Protein AF-S8CBX9-F1 (afdb_monomer)

InterPro domains:
  IPR001024 PLAT/LH2 domain [PF01477] (7-120)
  IPR001024 PLAT/LH2 domain [PS50095] (5-132)
  IPR036392 PLAT/LH2 domain superfamily [SSF49723] (6-121)

pLDDT: mean 95.05, std 6.55, range [55.09, 98.88]

Secondary structure (DSSP, 8-state):
----EEEEEEEEE--STT----SPEEEEEEETTS-EEEES-HHHHHBSS-TTS--S-TT-EEEEEEEEPPPSS-EEEEEEEE---SSS--EEEEEEEEEEEETTS--EEEEEEEEEEEBSSSTT-BSEEEEE--

Solvent-accessible surface area (backbone atoms only — not comparable to full-atom values): 7100 Å² total; per-residue (Å²): 131,77,59,57,17,44,37,40,37,39,40,29,21,22,75,52,89,76,11,22,30,64,32,56,43,24,41,34,44,18,25,79,88,70,54,66,52,78,39,82,34,46,60,86,60,18,44,75,77,55,91,86,51,84,60,55,34,56,54,39,73,44,58,27,48,38,71,37,70,66,72,92,57,60,65,30,31,38,42,40,33,43,70,60,37,67,67,61,27,41,25,25,38,33,32,41,33,40,35,40,38,36,84,100,47,79,74,37,74,42,76,44,84,56,73,39,38,26,11,81,90,41,75,80,51,28,38,56,50,78,48,79,72,104

Organism: NCBI:txid192259

Foldseek 3Di:
DWQQKKKKKKWFFEQDVLQFAPFFKKKWWDDPVRDTDTGRGQCVAFFPPDDPDRPRDRGDIGMGMHTHHDDPHAGFKMKMFTPQDDPSSKHATQKMKMWMDGDVDDIHIDIDGFRAILDCPDPVNHRITMGGRD

Radius of gyration: 14.38 Å; Cα contacts (8 Å, |Δi|>4): 363; chains: 1; bounding box: 36×21×40 Å

Structure (mmCIF, N/CA/C/O backbone):
data_AF-S8CBX9-F1
#
_entry.id   AF-S8CBX9-F1
#
loop_
_atom_site.group_PDB
_atom_site.id
_atom_site.type_symbol
_atom_site.label_atom_id
_atom_site.label_alt_id
_atom_site.label_comp_id
_atom_site.label_asym_id
_atom_site.label_entity_id
_atom_site.label_seq_id
_atom_site.pdbx_PDB_ins_code
_atom_site.Cartn_x
_atom_site.Cartn_y
_atom_site.Cartn_z
_atom_site.occupancy
_atom_site.B_iso_or_equiv
_atom_site.auth_seq_id
_atom_site.auth_comp_id
_atom_site.auth_asym_id
_atom_site.auth_atom_id
_atom_site.pdbx_PDB_model_num
ATOM 1 N N . SER A 1 1 ? 6.493 5.269 -22.468 1.00 55.09 1 SER A N 1
ATOM 2 C CA . SER A 1 1 ? 6.959 3.875 -22.386 1.00 55.09 1 SER A CA 1
ATOM 3 C C . SER A 1 1 ? 5.770 3.032 -21.996 1.00 55.09 1 SER A C 1
ATOM 5 O O . SER A 1 1 ? 5.008 3.461 -21.135 1.00 55.09 1 SER A O 1
ATOM 7 N N . GLU A 1 2 ? 5.559 1.909 -22.673 1.00 58.03 2 GLU A N 1
ATOM 8 C CA . GLU A 1 2 ? 4.560 0.933 -22.238 1.00 58.03 2 GLU A CA 1
ATOM 9 C C . GLU A 1 2 ? 4.953 0.370 -20.858 1.00 58.03 2 GLU A C 1
ATOM 11 O O . GLU A 1 2 ? 6.123 0.457 -20.464 1.00 58.03 2 GLU A O 1
ATOM 16 N N . PRO A 1 3 ? 3.988 -0.098 -20.053 1.00 65.56 3 PRO A N 1
ATOM 17 C CA . PRO A 1 3 ? 4.300 -0.718 -18.777 1.00 65.56 3 PRO A CA 1
ATOM 18 C C . PRO A 1 3 ? 4.996 -2.069 -19.011 1.00 65.56 3 PRO A C 1
ATOM 20 O O . PRO A 1 3 ? 4.370 -3.034 -19.432 1.00 65.56 3 PRO A O 1
ATOM 23 N N . ASP A 1 4 ? 6.294 -2.132 -18.712 1.00 86.50 4 ASP A N 1
ATOM 24 C CA . ASP A 1 4 ? 7.131 -3.316 -18.969 1.00 86.50 4 ASP A CA 1
ATOM 25 C C . ASP A 1 4 ? 7.177 -4.318 -17.794 1.00 86.50 4 ASP A C 1
ATOM 27 O O . ASP A 1 4 ? 7.802 -5.378 -17.902 1.00 86.50 4 ASP A O 1
ATOM 31 N N . CYS A 1 5 ? 6.546 -3.989 -16.659 1.00 94.50 5 CYS A N 1
ATOM 32 C CA . CYS A 1 5 ? 6.532 -4.825 -15.461 1.00 94.50 5 CYS A CA 1
ATOM 33 C C . CYS A 1 5 ? 5.120 -5.024 -14.902 1.00 94.50 5 CYS A C 1
ATOM 35 O O . CYS A 1 5 ? 4.295 -4.108 -14.882 1.00 94.50 5 CYS A O 1
ATOM 37 N N . VAL A 1 6 ? 4.880 -6.225 -14.380 1.00 96.31 6 VAL A N 1
ATOM 38 C CA . VAL A 1 6 ? 3.695 -6.583 -13.603 1.00 96.31 6 VAL A CA 1
ATOM 39 C C . VAL A 1 6 ? 4.065 -6.568 -12.130 1.00 96.31 6 VAL A C 1
ATOM 41 O O . VAL A 1 6 ? 5.005 -7.242 -11.700 1.00 96.31 6 VAL A O 1
ATOM 44 N N . TYR A 1 7 ? 3.292 -5.810 -11.366 1.00 97.69 7 TYR A N 1
ATOM 45 C CA . TYR A 1 7 ? 3.414 -5.701 -9.926 1.00 97.69 7 TYR A CA 1
ATOM 46 C C . TYR A 1 7 ? 2.237 -6.426 -9.282 1.00 97.69 7 TYR A C 1
ATOM 48 O O . TYR A 1 7 ? 1.092 -6.215 -9.674 1.00 97.69 7 TYR A O 1
ATOM 56 N N . THR A 1 8 ? 2.522 -7.278 -8.301 1.00 98.19 8 THR A N 1
ATOM 57 C CA . THR A 1 8 ? 1.513 -7.920 -7.453 1.00 98.19 8 THR A CA 1
ATOM 58 C C . THR A 1 8 ? 1.704 -7.447 -6.024 1.00 98.19 8 THR A C 1
ATOM 60 O O . THR A 1 8 ? 2.784 -7.610 -5.460 1.00 98.19 8 THR A O 1
ATOM 63 N N . VAL A 1 9 ? 0.666 -6.841 -5.462 1.00 98.62 9 VAL A N 1
ATOM 64 C CA . VAL A 1 9 ? 0.641 -6.262 -4.124 1.00 98.62 9 VAL A CA 1
ATOM 65 C C . VAL A 1 9 ? -0.297 -7.086 -3.256 1.00 98.62 9 VAL A C 1
ATOM 67 O O . VAL A 1 9 ? -1.474 -7.226 -3.576 1.00 98.62 9 VAL A O 1
ATOM 70 N N . TYR A 1 10 ? 0.222 -7.603 -2.150 1.00 98.69 10 TYR A N 1
ATOM 71 C CA . TYR A 1 10 ? -0.542 -8.270 -1.107 1.00 98.69 10 TYR A CA 1
ATOM 72 C C . TYR A 1 10 ? -0.680 -7.313 0.067 1.00 98.69 10 TYR A C 1
ATOM 74 O O . TYR A 1 10 ? 0.320 -6.877 0.638 1.00 98.69 10 TYR A O 1
ATOM 82 N N . VAL A 1 11 ? -1.909 -6.994 0.447 1.00 98.75 11 VAL A N 1
ATOM 83 C CA . VAL A 1 11 ? -2.199 -6.134 1.594 1.00 98.75 11 VAL A CA 1
ATOM 84 C C . VAL A 1 11 ? -2.871 -6.976 2.657 1.00 98.75 11 VAL A C 1
ATOM 86 O O . VAL A 1 11 ? -3.921 -7.562 2.420 1.00 98.75 11 VAL A O 1
ATOM 89 N N . LYS A 1 12 ? -2.258 -7.049 3.836 1.00 98.81 12 LYS A N 1
ATOM 90 C CA . LYS A 1 12 ? -2.842 -7.723 4.990 1.00 98.81 12 LYS A CA 1
ATOM 91 C C . LYS A 1 12 ? -3.446 -6.692 5.928 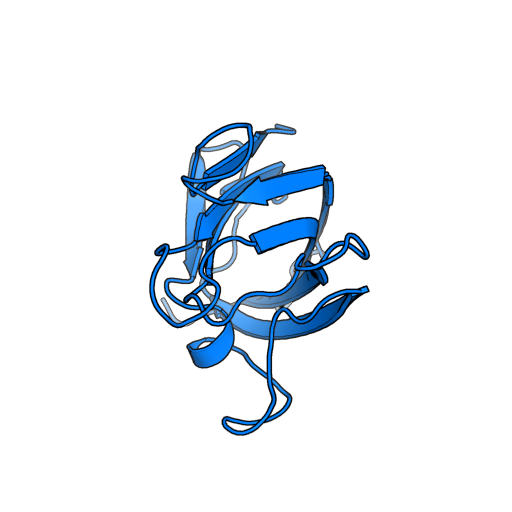1.00 98.81 12 LYS A C 1
ATOM 93 O O . LYS A 1 12 ? -2.711 -5.917 6.547 1.00 98.81 12 LYS A O 1
ATOM 98 N N . THR A 1 13 ? -4.758 -6.747 6.100 1.00 98.69 13 THR A N 1
ATOM 99 C CA . THR A 1 13 ? -5.449 -5.982 7.137 1.00 98.69 13 THR A CA 1
ATOM 100 C C . THR A 1 13 ? -5.250 -6.662 8.493 1.00 98.69 13 THR A C 1
ATOM 102 O O . THR A 1 13 ? -5.235 -7.890 8.622 1.00 98.69 13 THR A O 1
ATOM 105 N N . GLY A 1 14 ? -5.062 -5.862 9.538 1.00 97.81 14 GLY A N 1
ATOM 106 C CA . GLY A 1 14 ? -4.932 -6.331 10.908 1.00 97.81 14 GLY A CA 1
ATOM 107 C C . GLY A 1 14 ? -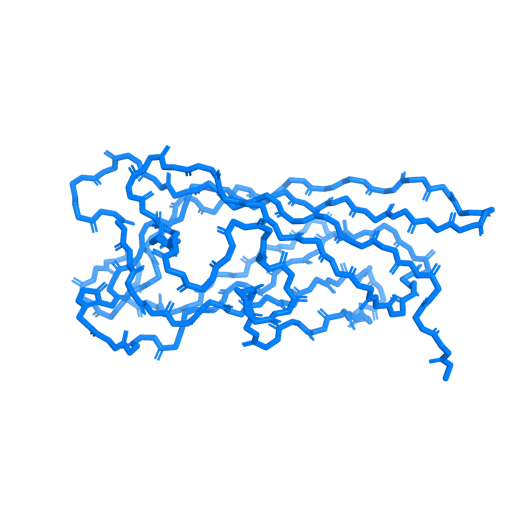6.192 -7.029 11.422 1.00 97.81 14 GLY A C 1
ATOM 108 O O . GLY A 1 14 ? -7.312 -6.785 10.982 1.00 97.81 14 GLY A O 1
ATOM 109 N N . SER A 1 15 ? -6.021 -7.912 12.404 1.00 97.12 15 SER A N 1
ATOM 110 C CA . SER A 1 15 ? -7.120 -8.680 13.006 1.00 97.12 15 SER A CA 1
ATOM 111 C C . SER A 1 15 ? -7.755 -7.995 14.224 1.00 97.12 15 SER A C 1
ATOM 113 O O . SER A 1 15 ? -8.560 -8.616 14.928 1.00 97.12 15 SER A O 1
ATOM 115 N N . ILE A 1 16 ? -7.396 -6.737 14.498 1.00 95.62 16 ILE A N 1
ATOM 116 C CA . ILE A 1 16 ? -7.940 -5.938 15.604 1.00 95.62 16 ILE A CA 1
ATOM 117 C C . ILE A 1 16 ? -9.408 -5.596 15.310 1.00 95.62 16 ILE A C 1
ATOM 119 O O . ILE A 1 16 ? -9.821 -5.489 14.156 1.00 95.62 16 ILE A O 1
ATOM 123 N N . ILE A 1 17 ? -10.228 -5.488 16.358 1.00 94.62 17 ILE A N 1
ATOM 124 C CA . ILE A 1 17 ? -11.638 -5.093 16.239 1.00 94.62 17 ILE A CA 1
ATOM 125 C C . ILE A 1 17 ? -11.725 -3.752 15.496 1.00 94.62 17 ILE A C 1
ATOM 127 O O . ILE A 1 17 ? -11.004 -2.822 15.845 1.00 94.62 17 ILE A O 1
ATOM 131 N N . LYS A 1 18 ? -12.615 -3.677 14.494 1.00 93.81 18 LYS A N 1
ATOM 132 C CA . LYS A 1 18 ? -12.775 -2.527 13.582 1.00 93.81 18 LYS A CA 1
ATOM 133 C C . LYS A 1 18 ? -11.520 -2.183 12.762 1.00 93.81 18 LYS A C 1
ATOM 135 O O . LYS A 1 18 ? -11.330 -1.035 12.405 1.00 93.81 18 LYS A O 1
ATOM 140 N N . GLY A 1 19 ? -10.656 -3.162 12.491 1.00 95.50 19 GLY A N 1
ATOM 141 C CA . GLY A 1 19 ? -9.444 -2.945 11.696 1.00 95.50 19 GLY A CA 1
ATOM 142 C C . GLY A 1 19 ? -9.654 -2.835 10.180 1.00 95.50 19 GLY A C 1
ATOM 143 O O . GLY A 1 19 ? -8.682 -2.524 9.501 1.00 95.50 19 GLY A O 1
ATOM 144 N N . GLY A 1 20 ? -10.858 -3.123 9.666 1.00 97.56 20 GLY A N 1
ATOM 145 C CA . GLY A 1 20 ? -11.212 -2.996 8.242 1.00 97.56 20 GLY A CA 1
ATOM 146 C C . GLY A 1 20 ? -11.566 -1.564 7.839 1.00 97.56 20 GLY A C 1
ATOM 147 O O . GLY A 1 20 ? -11.657 -0.705 8.715 1.00 97.56 20 GLY A O 1
ATOM 148 N N . THR A 1 21 ? -11.728 -1.301 6.540 1.00 97.88 21 THR A N 1
ATOM 149 C CA . THR A 1 21 ? -12.073 0.037 6.037 1.00 97.88 21 THR A CA 1
ATOM 150 C C . THR A 1 21 ? -12.740 0.006 4.667 1.00 97.88 21 THR A C 1
ATOM 152 O O . THR A 1 21 ? -12.341 -0.776 3.812 1.00 97.88 21 THR A O 1
ATOM 155 N N . ASP A 1 22 ? -13.644 0.960 4.433 1.00 96.12 22 ASP A N 1
ATOM 156 C CA . ASP A 1 22 ? -14.229 1.242 3.115 1.00 96.12 22 ASP A CA 1
ATOM 157 C C . ASP A 1 22 ? -13.524 2.408 2.380 1.00 96.12 22 ASP A C 1
ATOM 159 O O . ASP A 1 22 ? -13.982 2.873 1.332 1.00 96.12 22 ASP A O 1
ATOM 163 N N . ALA A 1 23 ? -12.430 2.935 2.941 1.00 97.38 23 ALA A N 1
ATOM 164 C CA . ALA A 1 23 ? -11.679 4.047 2.365 1.00 97.38 23 ALA A CA 1
ATOM 165 C C . ALA A 1 23 ? -10.890 3.635 1.111 1.00 97.38 23 ALA A C 1
ATOM 167 O O . ALA A 1 23 ? -10.500 2.476 0.935 1.00 97.38 23 ALA A O 1
ATOM 168 N N . ASN A 1 24 ? -10.551 4.604 0.251 1.00 97.31 24 ASN A N 1
ATOM 169 C CA . ASN A 1 24 ? -9.657 4.311 -0.866 1.00 97.31 24 ASN A CA 1
ATOM 170 C C . ASN A 1 24 ? -8.206 4.286 -0.395 1.00 97.31 24 ASN A C 1
ATOM 172 O O . ASN A 1 24 ? -7.697 5.254 0.175 1.00 97.31 24 ASN A O 1
ATOM 176 N N . ILE A 1 25 ? -7.511 3.199 -0.725 1.00 98.44 25 ILE A N 1
ATOM 177 C CA . ILE A 1 25 ? -6.103 3.019 -0.382 1.00 98.44 25 ILE A CA 1
ATOM 178 C C . ILE A 1 25 ? -5.222 3.253 -1.609 1.00 98.44 25 ILE A C 1
ATOM 180 O O . ILE A 1 25 ? -5.417 2.662 -2.677 1.00 98.44 25 ILE A O 1
ATOM 184 N N . SER A 1 26 ? -4.215 4.102 -1.432 1.00 98.62 26 SER A N 1
ATOM 185 C CA . SER A 1 26 ? -3.175 4.40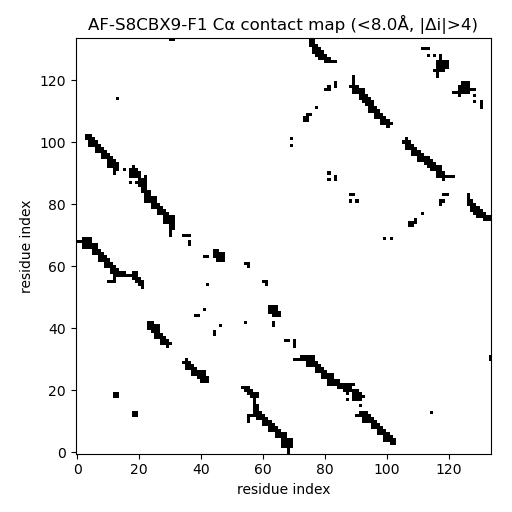4 -2.410 1.00 98.62 26 SER A CA 1
ATOM 186 C C . SER A 1 26 ? -1.802 3.977 -1.894 1.00 98.62 26 SER A C 1
ATOM 188 O O . SER A 1 26 ? -1.563 3.908 -0.686 1.00 98.62 26 SER A O 1
ATOM 190 N N . ALA A 1 27 ? -0.892 3.677 -2.816 1.00 98.75 27 ALA A N 1
ATOM 191 C CA . ALA A 1 27 ? 0.464 3.261 -2.493 1.00 98.75 27 ALA A CA 1
ATOM 192 C C . ALA A 1 27 ? 1.473 3.880 -3.461 1.00 98.75 27 ALA A C 1
ATOM 194 O O . ALA A 1 27 ? 1.234 3.952 -4.670 1.00 98.75 27 ALA A O 1
ATOM 195 N N . ILE A 1 28 ? 2.624 4.290 -2.935 1.00 98.62 28 ILE A N 1
ATOM 196 C CA . ILE A 1 28 ? 3.802 4.629 -3.730 1.00 98.62 28 ILE A CA 1
ATOM 197 C C . ILE A 1 28 ?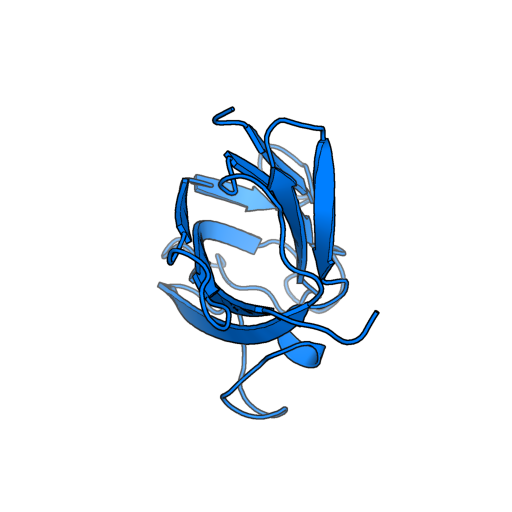 4.944 3.719 -3.303 1.00 98.62 28 ILE A C 1
ATOM 199 O O . ILE A 1 28 ? 5.332 3.725 -2.136 1.00 98.62 28 ILE A O 1
ATOM 203 N N . PHE A 1 29 ? 5.488 2.957 -4.246 1.00 98.44 29 PHE A N 1
ATOM 204 C CA . PHE A 1 29 ? 6.671 2.126 -4.029 1.00 98.44 29 PHE A CA 1
ATOM 205 C C . PHE A 1 29 ? 7.884 2.795 -4.654 1.00 98.44 29 PHE A C 1
ATOM 207 O O . PHE A 1 29 ? 7.803 3.219 -5.806 1.00 98.44 29 PHE A O 1
ATOM 214 N N . TYR A 1 30 ? 8.996 2.851 -3.927 1.00 98.06 30 TYR A N 1
ATOM 215 C CA . TYR A 1 30 ? 10.218 3.518 -4.367 1.00 98.06 30 TYR A CA 1
ATOM 216 C C . TYR A 1 30 ? 11.412 2.565 -4.410 1.00 98.06 30 TYR A C 1
ATOM 218 O O . TYR A 1 30 ? 11.545 1.671 -3.569 1.00 98.06 30 TYR A O 1
ATOM 226 N N . GLU A 1 31 ? 12.310 2.815 -5.357 1.00 96.12 31 GLU A N 1
ATOM 227 C CA . GLU A 1 31 ? 13.689 2.325 -5.324 1.00 96.12 31 GLU A CA 1
ATOM 228 C C . GLU A 1 31 ? 14.606 3.324 -4.593 1.00 96.12 31 GLU A C 1
ATOM 230 O O . GLU A 1 31 ? 14.226 4.466 -4.323 1.00 96.12 31 GLU A O 1
ATOM 235 N N . SER A 1 32 ? 15.852 2.926 -4.329 1.00 96.31 32 SER A N 1
ATOM 236 C CA . SER A 1 32 ? 16.830 3.733 -3.578 1.00 96.31 32 SER A CA 1
ATOM 237 C C . SER A 1 32 ? 17.174 5.083 -4.219 1.00 96.31 32 SER A C 1
ATOM 239 O O . SER A 1 32 ? 17.630 5.991 -3.529 1.00 96.31 32 SER A O 1
ATOM 241 N N . SER A 1 33 ? 16.931 5.248 -5.524 1.00 95.88 33 SER A N 1
ATOM 242 C CA . SER A 1 33 ? 17.105 6.524 -6.229 1.00 95.88 33 SER A CA 1
ATOM 243 C C . SER A 1 33 ? 16.020 7.562 -5.902 1.00 95.88 33 SER A C 1
ATOM 245 O O . SER A 1 33 ? 16.135 8.713 -6.318 1.00 95.88 33 SER A O 1
ATOM 247 N N . GLY A 1 34 ? 14.949 7.163 -5.203 1.00 94.81 34 GLY A N 1
ATOM 248 C CA . GLY A 1 34 ? 13.748 7.974 -4.979 1.00 94.81 34 GLY A CA 1
ATOM 249 C C . GLY A 1 34 ? 12.741 7.927 -6.134 1.00 94.81 34 GLY A C 1
ATOM 250 O O . GLY A 1 34 ? 11.651 8.487 -6.019 1.00 94.81 34 GLY A O 1
ATOM 251 N N . THR A 1 35 ? 13.061 7.240 -7.236 1.00 95.56 35 THR A N 1
ATOM 252 C CA . THR A 1 35 ? 12.088 6.941 -8.298 1.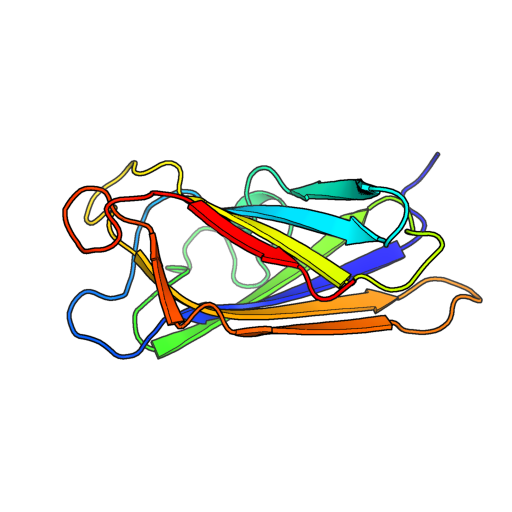00 95.56 35 THR A CA 1
ATOM 253 C C . THR A 1 35 ? 11.052 5.949 -7.777 1.00 95.56 35 THR A C 1
ATOM 255 O O . THR A 1 35 ? 11.398 5.010 -7.063 1.00 95.56 35 THR A O 1
ATOM 258 N N . GLY A 1 36 ? 9.781 6.125 -8.138 1.00 95.50 36 GLY A N 1
ATOM 259 C CA . GLY A 1 36 ? 8.725 5.238 -7.669 1.00 95.50 36 GLY A CA 1
ATOM 260 C C . GLY A 1 36 ? 7.555 5.080 -8.627 1.00 95.50 36 GLY A C 1
ATOM 261 O O . GLY A 1 36 ? 7.401 5.841 -9.584 1.00 95.50 36 GLY A O 1
ATOM 262 N N . ILE A 1 37 ? 6.724 4.080 -8.346 1.00 97.00 37 ILE A N 1
ATOM 263 C CA . ILE A 1 37 ? 5.436 3.862 -9.004 1.00 97.00 37 ILE A CA 1
ATOM 264 C C . ILE A 1 37 ? 4.312 4.322 -8.080 1.00 97.00 37 ILE A C 1
ATOM 266 O O . ILE A 1 37 ? 4.277 3.941 -6.913 1.00 97.00 37 ILE A O 1
ATOM 270 N N . TRP A 1 38 ? 3.392 5.140 -8.594 1.00 97.50 38 TRP A N 1
ATOM 271 C CA . TRP A 1 38 ? 2.243 5.623 -7.829 1.00 97.50 38 TRP A CA 1
ATOM 272 C C . TRP A 1 38 ? 0.963 4.922 -8.269 1.00 97.50 38 TRP A C 1
ATOM 274 O O . TRP A 1 38 ? 0.490 5.101 -9.392 1.00 97.50 38 TRP A O 1
ATOM 284 N N . ILE A 1 39 ? 0.381 4.164 -7.347 1.00 98.00 39 ILE A N 1
ATOM 285 C CA . ILE A 1 39 ? -0.923 3.531 -7.482 1.00 98.00 39 ILE A CA 1
ATOM 286 C C . ILE A 1 39 ? -1.925 4.373 -6.693 1.00 98.00 39 ILE A C 1
ATOM 288 O O . ILE A 1 39 ? -1.937 4.361 -5.464 1.00 98.00 39 ILE A O 1
ATOM 292 N N . LYS A 1 40 ? -2.756 5.139 -7.407 1.00 97.75 40 LYS A N 1
ATOM 293 C CA . LYS A 1 40 ? -3.702 6.092 -6.799 1.00 97.75 40 LYS A CA 1
ATOM 294 C C . LYS A 1 40 ? -4.874 5.428 -6.080 1.00 97.75 40 LYS A C 1
ATOM 296 O O . LYS A 1 40 ? -5.432 6.024 -5.172 1.00 97.75 40 LYS A O 1
ATOM 301 N N . ASN A 1 41 ? -5.260 4.234 -6.517 1.00 97.69 41 ASN A N 1
ATOM 302 C CA . ASN A 1 41 ? -6.319 3.437 -5.915 1.00 97.69 41 ASN A CA 1
ATOM 303 C C . ASN A 1 41 ? -6.013 1.964 -6.208 1.00 97.69 41 ASN A C 1
ATOM 305 O O . ASN A 1 41 ? -6.010 1.568 -7.373 1.00 97.69 41 ASN A O 1
ATOM 309 N N . LEU A 1 42 ? -5.704 1.180 -5.174 1.00 97.75 42 LEU A N 1
ATOM 310 C CA . LEU A 1 42 ? -5.310 -0.227 -5.317 1.00 97.75 42 LEU A CA 1
ATOM 311 C C . LEU A 1 42 ? -6.414 -1.082 -5.955 1.00 97.75 42 LEU A C 1
ATOM 313 O O . LEU A 1 42 ? -6.126 -1.870 -6.857 1.00 97.75 42 LEU A O 1
ATOM 317 N N . VAL A 1 43 ? -7.668 -0.883 -5.538 1.00 96.94 43 VAL A N 1
ATOM 318 C CA . VAL A 1 43 ? -8.828 -1.649 -6.021 1.00 9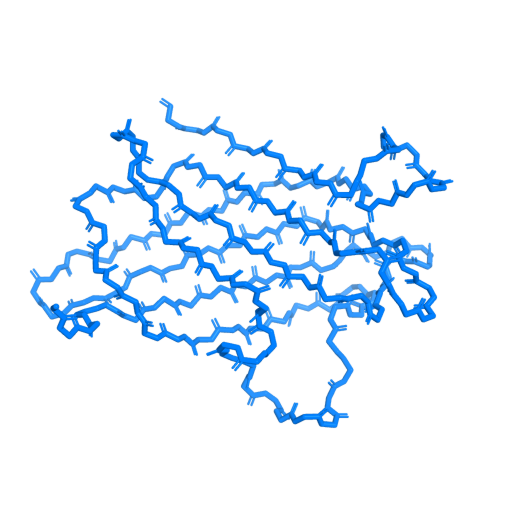6.94 43 VAL A CA 1
ATOM 319 C C . VAL A 1 43 ? -9.045 -1.407 -7.512 1.00 96.94 43 VAL A C 1
ATOM 321 O O . VAL A 1 43 ? -9.062 -2.359 -8.288 1.00 96.94 43 VAL A O 1
ATOM 324 N N . LEU A 1 44 ? -9.129 -0.142 -7.934 1.00 96.31 44 LEU A N 1
ATOM 325 C CA . LEU A 1 44 ? -9.335 0.212 -9.343 1.00 96.31 44 LEU A CA 1
ATOM 326 C C . LEU A 1 44 ? -8.140 -0.149 -10.230 1.00 96.31 44 LEU A C 1
ATOM 328 O O . LEU A 1 44 ? -8.314 -0.405 -11.419 1.00 96.31 44 LEU A O 1
ATOM 332 N N . TRP A 1 45 ? -6.925 -0.130 -9.678 1.00 96.62 45 TRP A N 1
ATOM 333 C CA . TRP A 1 45 ? -5.715 -0.418 -10.442 1.00 96.62 45 TRP A CA 1
ATOM 334 C C . TRP A 1 45 ? -5.517 -1.911 -10.713 1.00 96.62 45 TRP A C 1
ATOM 336 O O . TRP A 1 45 ? -5.035 -2.260 -11.790 1.00 96.62 45 TRP A O 1
ATOM 346 N N . GLY A 1 46 ? -5.867 -2.788 -9.767 1.00 95.81 46 GLY A N 1
ATOM 347 C CA . GLY A 1 46 ? -5.536 -4.207 -9.897 1.00 95.81 46 GLY A CA 1
ATOM 348 C C . GLY A 1 46 ? -6.361 -5.181 -9.065 1.00 95.81 46 GLY A C 1
ATOM 349 O O . GLY A 1 46 ? -5.924 -6.316 -8.894 1.00 95.81 46 GLY A O 1
ATOM 350 N N . GLY A 1 47 ? -7.509 -4.779 -8.515 1.00 95.81 47 GLY A N 1
ATOM 351 C CA . GLY A 1 47 ? -8.361 -5.661 -7.715 1.00 95.81 47 GLY A CA 1
ATOM 352 C C . GLY A 1 47 ? -8.837 -6.886 -8.504 1.00 95.81 47 GLY A C 1
ATOM 353 O O . GLY A 1 47 ? -9.526 -6.760 -9.512 1.00 95.81 47 GLY A O 1
ATOM 354 N N . ILE A 1 48 ? -8.490 -8.091 -8.034 1.00 92.81 48 ILE A N 1
ATOM 355 C CA . ILE A 1 48 ? -8.738 -9.340 -8.785 1.00 92.81 48 ILE A CA 1
ATOM 356 C C . ILE A 1 48 ? -10.060 -10.057 -8.450 1.00 92.81 48 ILE A C 1
ATOM 358 O O . ILE A 1 48 ? -10.394 -11.055 -9.083 1.00 92.81 48 ILE A O 1
ATOM 362 N N . ARG A 1 49 ? -10.795 -9.605 -7.427 1.00 88.38 49 ARG A N 1
ATOM 363 C CA . ARG A 1 49 ? -12.021 -10.249 -6.913 1.00 88.38 49 ARG A CA 1
ATOM 364 C C . ARG A 1 49 ? -13.310 -9.617 -7.458 1.00 88.38 49 ARG A C 1
ATOM 366 O O . ARG A 1 49 ? -14.382 -10.151 -7.194 1.00 88.38 49 ARG A O 1
ATOM 373 N N . GLY A 1 50 ? -13.201 -8.557 -8.261 1.00 80.62 50 GLY A N 1
ATOM 374 C CA . GLY A 1 50 ? -14.337 -7.824 -8.827 1.00 80.62 50 GLY A CA 1
ATOM 375 C C . GLY A 1 50 ? -14.760 -6.627 -7.972 1.00 80.62 50 GLY A C 1
ATOM 376 O O . GLY A 1 50 ? -14.246 -6.423 -6.879 1.00 80.62 50 GLY A O 1
ATOM 377 N N . THR A 1 51 ? -15.686 -5.821 -8.492 1.00 79.81 51 THR A N 1
ATOM 378 C CA . THR A 1 51 ? -16.124 -4.556 -7.870 1.00 79.81 51 THR A CA 1
ATOM 379 C C . THR A 1 51 ? -17.021 -4.734 -6.651 1.00 79.81 51 THR A C 1
ATOM 381 O O . THR A 1 51 ? -17.117 -3.817 -5.847 1.00 79.81 51 THR A O 1
ATOM 384 N N . ASP A 1 52 ? -17.667 -5.894 -6.521 1.00 87.38 52 ASP A N 1
ATOM 385 C CA . ASP A 1 52 ? -18.623 -6.179 -5.441 1.00 87.38 52 ASP A CA 1
ATOM 386 C C . ASP A 1 52 ? -17.958 -6.878 -4.244 1.00 87.38 52 ASP A C 1
ATOM 388 O O . ASP A 1 52 ? -18.624 -7.229 -3.271 1.00 87.38 52 ASP A O 1
ATOM 392 N N . TYR A 1 53 ? -16.652 -7.143 -4.334 1.00 95.25 53 TYR A N 1
ATOM 393 C CA . TYR A 1 53 ? -15.888 -7.709 -3.235 1.00 95.25 53 TYR A CA 1
ATOM 394 C C . TYR A 1 53 ? -15.473 -6.602 -2.269 1.00 95.25 53 TYR A C 1
ATOM 396 O O . TYR A 1 53 ? -14.932 -5.577 -2.680 1.00 95.25 53 TYR A O 1
ATOM 404 N N . ASP A 1 54 ? -15.708 -6.855 -0.988 1.00 95.44 54 ASP A N 1
ATOM 405 C CA . ASP A 1 54 ? -15.374 -5.944 0.095 1.00 95.44 54 ASP A CA 1
ATOM 406 C C . ASP A 1 54 ? -13.893 -6.097 0.480 1.00 95.44 54 ASP A C 1
ATOM 408 O O . ASP A 1 54 ? -13.465 -7.121 1.027 1.00 95.44 54 ASP A O 1
ATOM 412 N N . TYR A 1 55 ? -13.090 -5.117 0.069 1.00 97.44 55 TYR A N 1
ATOM 413 C CA . TYR A 1 55 ? -11.638 -5.118 0.214 1.00 97.44 55 TYR A CA 1
ATOM 414 C C . TYR A 1 55 ? -11.211 -4.506 1.544 1.00 97.44 55 TYR A C 1
ATOM 416 O O . TYR A 1 55 ? -11.911 -3.705 2.135 1.00 97.44 55 TYR A O 1
ATOM 424 N N . PHE A 1 56 ? -9.990 -4.825 1.968 1.00 97.56 56 PHE A N 1
ATOM 425 C CA . PHE A 1 56 ? -9.349 -4.288 3.166 1.00 97.56 56 PHE A CA 1
ATOM 426 C C . PHE A 1 56 ? -10.034 -4.675 4.471 1.00 97.56 56 PHE A C 1
ATOM 428 O O . PHE A 1 56 ? -9.747 -4.085 5.511 1.00 97.56 56 PHE A O 1
ATOM 435 N N . GLU A 1 57 ? -10.812 -5.750 4.456 1.00 97.69 57 GLU A N 1
ATOM 436 C CA . GLU A 1 57 ? -11.562 -6.201 5.615 1.00 97.69 57 GLU A CA 1
ATOM 437 C C . GLU A 1 57 ? -10.715 -6.881 6.691 1.00 97.69 57 GLU A C 1
ATOM 439 O O . GLU A 1 57 ? -9.657 -7.466 6.446 1.00 97.69 57 GLU A O 1
ATOM 444 N N . ARG A 1 58 ? -11.179 -6.780 7.940 1.00 97.69 58 ARG A N 1
ATOM 445 C CA . ARG A 1 58 ? -10.436 -7.210 9.134 1.00 97.69 58 ARG A CA 1
ATOM 446 C C . ARG A 1 58 ? -9.890 -8.636 8.986 1.00 97.69 58 ARG A C 1
ATOM 448 O O . ARG A 1 58 ? -10.641 -9.605 8.939 1.00 97.69 58 ARG A O 1
ATOM 455 N N . GLY A 1 59 ? -8.567 -8.770 9.075 1.00 97.25 59 GLY A N 1
ATOM 456 C CA . GLY A 1 59 ? -7.869 -10.057 9.023 1.00 97.25 59 GLY A CA 1
ATOM 457 C C . GLY A 1 59 ? -7.709 -10.655 7.623 1.00 97.25 59 GLY A C 1
ATOM 458 O O . GLY A 1 59 ? -7.044 -11.688 7.505 1.00 97.25 59 GLY A O 1
ATOM 459 N N . ASN A 1 60 ? -8.257 -10.019 6.584 1.00 97.75 60 ASN A N 1
ATOM 460 C CA . ASN A 1 60 ? -8.118 -10.477 5.210 1.00 97.75 60 ASN A CA 1
ATOM 461 C C . ASN A 1 60 ? -6.740 -10.139 4.633 1.00 97.75 60 ASN A C 1
ATOM 463 O O . ASN A 1 60 ? -6.012 -9.259 5.106 1.00 97.75 60 ASN A O 1
ATOM 467 N N . VAL A 1 61 ? -6.385 -10.899 3.597 1.00 98.38 61 VAL A N 1
ATOM 468 C CA . VAL A 1 61 ? -5.268 -10.598 2.707 1.00 98.38 61 VAL A CA 1
ATOM 469 C C . VAL A 1 61 ? -5.847 -10.379 1.323 1.00 98.38 61 VAL A C 1
ATOM 471 O O . VAL A 1 61 ? -6.372 -11.314 0.716 1.00 98.38 61 VAL A O 1
ATOM 474 N N . ASP A 1 62 ? -5.712 -9.158 0.830 1.00 98.38 62 ASP A N 1
ATOM 475 C CA . ASP A 1 62 ? -6.191 -8.759 -0.482 1.00 98.38 62 ASP A CA 1
ATOM 476 C C . ASP A 1 62 ? -5.037 -8.637 -1.466 1.00 98.38 62 ASP A C 1
ATOM 478 O O . ASP A 1 62 ? -3.908 -8.305 -1.097 1.00 98.38 62 ASP A O 1
ATOM 482 N N . ILE A 1 63 ? -5.321 -8.952 -2.728 1.00 98.12 63 ILE A N 1
ATOM 483 C CA . ILE A 1 63 ? -4.319 -9.070 -3.784 1.00 98.12 63 ILE A CA 1
ATOM 484 C C . ILE A 1 63 ? -4.690 -8.120 -4.914 1.00 98.12 63 ILE A C 1
ATOM 486 O O . ILE A 1 63 ? -5.818 -8.150 -5.417 1.00 98.12 63 ILE A O 1
ATOM 490 N N . PHE A 1 64 ? -3.714 -7.322 -5.330 1.00 98.25 64 PHE A N 1
ATOM 491 C CA . PHE A 1 64 ? -3.835 -6.384 -6.433 1.00 98.25 64 PHE A CA 1
ATOM 492 C C . PHE A 1 64 ? -2.733 -6.649 -7.449 1.00 98.25 64 PHE A C 1
ATOM 494 O O . PHE A 1 64 ? -1.557 -6.639 -7.091 1.00 98.25 64 PHE A O 1
ATOM 501 N N . THR A 1 65 ? -3.088 -6.856 -8.712 1.00 97.38 65 THR A N 1
ATOM 502 C CA . THR A 1 65 ? -2.114 -7.076 -9.785 1.00 97.38 65 THR A CA 1
ATOM 503 C C . THR A 1 65 ? -2.343 -6.081 -10.907 1.00 97.38 65 THR A C 1
ATOM 505 O O . THR A 1 65 ? -3.438 -5.999 -11.455 1.00 97.38 65 THR A O 1
ATOM 508 N N . GLY A 1 66 ? -1.297 -5.349 -11.282 1.00 96.19 66 GLY A N 1
ATOM 509 C CA . GLY A 1 66 ? -1.381 -4.352 -12.341 1.00 96.19 66 GLY A CA 1
ATOM 510 C C . GLY A 1 66 ? -0.036 -4.080 -13.002 1.00 96.19 66 GLY A C 1
ATOM 511 O O . GLY A 1 66 ? 1.031 -4.401 -12.472 1.00 96.19 66 GLY A O 1
ATOM 512 N N . ALA A 1 67 ? -0.094 -3.497 -14.196 1.00 95.62 67 ALA A N 1
ATOM 513 C CA . ALA A 1 67 ? 1.088 -3.148 -14.970 1.00 95.62 67 ALA A CA 1
ATOM 514 C C . ALA A 1 67 ? 1.554 -1.720 -14.634 1.00 95.62 67 ALA A C 1
ATOM 516 O O . ALA A 1 67 ? 0.738 -0.808 -14.475 1.00 95.62 67 ALA A O 1
ATOM 517 N N . ALA A 1 68 ? 2.867 -1.518 -14.534 1.00 94.94 68 ALA A N 1
ATOM 518 C CA . ALA A 1 68 ? 3.488 -0.206 -14.350 1.00 94.94 68 ALA A CA 1
ATOM 519 C C . ALA A 1 68 ? 4.914 -0.198 -14.942 1.00 94.94 68 ALA A C 1
ATOM 521 O O . ALA A 1 68 ? 5.461 -1.263 -15.245 1.00 94.94 68 ALA A O 1
ATOM 522 N N . PRO A 1 69 ? 5.548 0.977 -15.130 1.00 93.75 69 PRO A N 1
ATOM 523 C CA . PRO A 1 69 ? 6.947 1.036 -15.541 1.00 93.75 69 PRO A CA 1
ATOM 524 C C . PRO A 1 69 ? 7.844 0.238 -14.587 1.00 93.75 69 PRO A C 1
ATOM 526 O O . PRO A 1 69 ? 7.659 0.280 -13.370 1.00 93.75 69 PRO A O 1
ATOM 529 N N . CYS A 1 70 ? 8.825 -0.482 -15.126 1.00 92.19 70 CYS A N 1
ATOM 530 C CA . CYS A 1 70 ? 9.806 -1.175 -14.298 1.00 92.19 70 CYS A CA 1
ATOM 531 C C . CYS A 1 70 ? 10.669 -0.174 -13.526 1.00 92.19 70 CYS A C 1
ATOM 533 O O . CYS A 1 70 ? 11.258 0.733 -14.122 1.00 92.19 70 C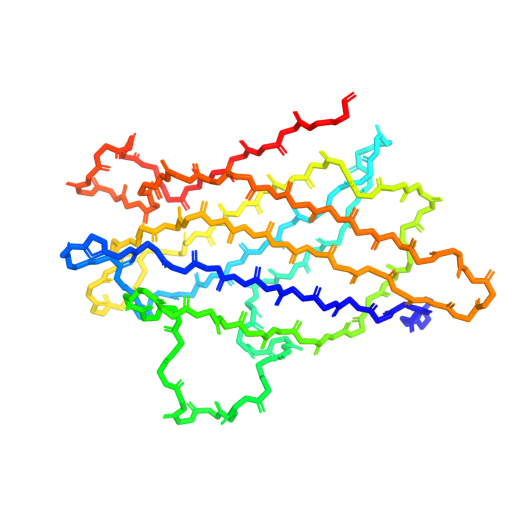YS A O 1
ATOM 535 N N . LEU A 1 71 ? 10.814 -0.396 -12.223 1.00 92.38 71 LEU A N 1
ATOM 536 C CA . LEU A 1 71 ? 11.908 0.190 -11.458 1.00 92.38 71 LEU A CA 1
ATOM 537 C C . LEU A 1 71 ? 13.236 -0.457 -11.881 1.00 92.38 71 LEU A C 1
ATOM 539 O O . LEU A 1 71 ? 13.277 -1.571 -12.414 1.00 92.38 71 LEU A O 1
ATOM 543 N N . ARG A 1 72 ? 14.330 0.290 -11.739 1.00 90.06 72 ARG A N 1
ATOM 544 C CA . ARG A 1 72 ? 15.678 -0.149 -12.119 1.00 90.06 72 ARG A CA 1
ATOM 545 C C . ARG A 1 72 ? 16.351 -0.920 -10.992 1.00 90.06 72 ARG A C 1
ATOM 547 O O . ARG A 1 72 ? 17.135 -1.819 -11.281 1.00 90.06 72 ARG A O 1
ATOM 554 N N . GLY A 1 73 ? 16.070 -0.538 -9.750 1.00 90.69 73 GLY A N 1
ATOM 555 C CA . GLY A 1 73 ? 16.558 -1.177 -8.537 1.00 90.69 73 GLY A CA 1
ATOM 556 C C . GLY A 1 73 ? 15.461 -1.914 -7.763 1.00 90.69 73 GLY A C 1
ATOM 557 O O . GLY A 1 73 ? 14.287 -1.874 -8.145 1.00 90.69 73 GLY A O 1
ATOM 558 N N . PRO A 1 74 ? 15.838 -2.587 -6.661 1.00 93.81 74 PRO A N 1
ATOM 559 C CA . PRO A 1 74 ? 14.877 -3.216 -5.768 1.00 93.81 74 PRO A CA 1
ATOM 560 C C . PRO A 1 74 ? 13.974 -2.160 -5.126 1.00 93.81 74 PRO A C 1
ATOM 562 O O . PRO A 1 74 ? 14.414 -1.055 -4.794 1.00 93.81 74 PRO A O 1
ATOM 565 N N . ILE A 1 75 ? 12.708 -2.521 -4.925 1.00 97.62 75 ILE A N 1
ATOM 566 C CA . ILE A 1 75 ? 11.783 -1.719 -4.128 1.00 97.62 75 ILE A CA 1
ATOM 567 C C . ILE A 1 75 ? 12.258 -1.774 -2.680 1.00 97.62 75 ILE A C 1
ATOM 569 O O . ILE A 1 75 ? 12.388 -2.859 -2.123 1.00 97.62 75 ILE A O 1
ATOM 573 N N . CYS A 1 76 ? 12.487 -0.619 -2.071 1.00 98.00 76 CYS A N 1
ATOM 574 C CA . CYS A 1 76 ? 12.985 -0.538 -0.701 1.00 98.00 76 CYS A CA 1
ATOM 575 C C . CYS A 1 76 ? 12.238 0.481 0.161 1.00 98.00 76 CYS A C 1
ATOM 577 O O . CYS A 1 76 ? 12.415 0.476 1.373 1.00 98.00 76 CYS A O 1
ATOM 579 N N . ALA A 1 77 ? 11.336 1.292 -0.401 1.00 98.62 77 ALA A N 1
ATOM 580 C CA . ALA A 1 77 ? 10.447 2.128 0.402 1.00 98.62 77 ALA A CA 1
ATOM 581 C C . ALA A 1 77 ? 8.994 2.098 -0.083 1.00 98.62 77 ALA A C 1
ATOM 583 O O . ALA A 1 77 ? 8.711 1.854 -1.257 1.00 98.62 77 ALA A O 1
ATOM 584 N N . LEU A 1 78 ? 8.078 2.367 0.843 1.00 98.81 78 LEU A N 1
ATOM 585 C CA . LEU A 1 78 ? 6.634 2.412 0.642 1.00 98.81 78 LEU A CA 1
ATOM 586 C C . LEU A 1 78 ? 6.056 3.639 1.348 1.00 98.81 78 LEU A C 1
ATOM 588 O O . LEU A 1 78 ? 6.307 3.838 2.535 1.00 98.81 78 LEU A O 1
ATOM 592 N N . ASN A 1 79 ? 5.229 4.407 0.642 1.00 98.81 79 ASN A N 1
ATOM 593 C CA . ASN A 1 79 ? 4.243 5.307 1.232 1.00 98.81 79 ASN A CA 1
ATOM 594 C C . ASN A 1 79 ? 2.840 4.728 1.007 1.00 98.81 79 ASN A C 1
ATOM 596 O O . ASN A 1 79 ? 2.404 4.621 -0.137 1.00 98.81 79 ASN A O 1
ATOM 600 N N . LEU A 1 80 ? 2.168 4.328 2.083 1.00 98.81 80 LEU A N 1
ATOM 601 C CA . LEU A 1 80 ? 0.809 3.796 2.071 1.00 98.81 80 LEU A CA 1
ATOM 602 C C . LEU A 1 80 ? -0.137 4.850 2.645 1.00 98.81 80 LEU A C 1
ATOM 604 O O . LEU A 1 80 ? 0.088 5.307 3.765 1.00 98.81 80 LEU A O 1
ATOM 608 N N . THR A 1 81 ? -1.191 5.206 1.914 1.00 98.69 81 THR A N 1
ATOM 609 C CA . THR A 1 81 ? -2.094 6.300 2.295 1.00 98.69 81 THR A CA 1
ATOM 610 C C . THR A 1 81 ? -3.551 5.891 2.114 1.00 98.69 81 THR A C 1
ATOM 612 O O . THR A 1 81 ? -3.944 5.478 1.023 1.00 98.69 81 THR A O 1
ATOM 615 N N . SER A 1 82 ? -4.340 6.048 3.175 1.00 98.44 82 SER A N 1
ATOM 616 C CA . SER A 1 82 ? -5.804 6.055 3.130 1.00 98.44 82 SER A CA 1
ATOM 617 C C . SER A 1 82 ? -6.290 7.463 2.787 1.00 98.44 82 SER A C 1
ATOM 619 O O . SER A 1 82 ? -5.691 8.446 3.224 1.00 98.44 82 SER A O 1
ATOM 621 N N . ASP A 1 83 ? -7.366 7.585 2.014 1.00 97.69 83 ASP A N 1
ATOM 622 C CA . ASP A 1 83 ? -8.021 8.878 1.792 1.00 97.69 83 ASP A CA 1
ATOM 623 C C . ASP A 1 83 ? -8.955 9.299 2.941 1.00 97.69 83 ASP A C 1
ATOM 625 O O . ASP A 1 83 ? -9.450 10.425 2.939 1.00 97.69 83 ASP A O 1
ATOM 629 N N . GLY A 1 84 ? -9.171 8.420 3.930 1.00 96.62 84 GLY A N 1
ATOM 630 C CA . GLY A 1 84 ? -9.991 8.689 5.112 1.00 96.62 84 GLY A CA 1
ATOM 631 C C . GLY A 1 84 ? -11.481 8.879 4.812 1.00 96.62 84 GLY A C 1
ATOM 632 O O . GLY A 1 84 ? -12.198 9.455 5.631 1.00 96.62 84 GLY A O 1
ATOM 633 N N . THR A 1 85 ? -11.956 8.445 3.642 1.00 94.75 85 THR A N 1
ATOM 634 C CA . THR A 1 85 ? -13.355 8.607 3.225 1.00 94.75 85 THR A CA 1
ATOM 635 C C . THR A 1 85 ? -14.180 7.341 3.469 1.00 94.75 85 THR A C 1
ATOM 637 O O . THR A 1 85 ? -13.651 6.294 3.828 1.00 94.75 85 THR A O 1
ATOM 640 N N . GLY A 1 86 ? -15.499 7.441 3.276 1.00 90.00 86 GLY A N 1
ATOM 641 C CA . GLY A 1 86 ? -16.416 6.310 3.411 1.00 90.00 86 GLY A CA 1
ATOM 642 C C . GLY A 1 86 ? -16.871 6.033 4.851 1.00 90.00 86 GLY A C 1
ATOM 643 O O . GLY A 1 86 ? -16.475 6.727 5.795 1.00 90.00 86 GLY A O 1
ATOM 644 N N . PRO A 1 87 ? -17.779 5.061 5.032 1.00 87.69 87 PRO A N 1
ATOM 645 C CA . PRO A 1 87 ? -18.065 4.515 6.349 1.00 87.69 87 PRO A CA 1
ATOM 646 C C . PRO A 1 87 ? -16.810 3.833 6.914 1.00 87.69 87 PRO A C 1
ATOM 648 O O . PRO A 1 87 ? -15.991 3.306 6.181 1.00 87.69 87 PRO A O 1
ATOM 651 N N . HIS A 1 88 ? -16.624 3.891 8.235 1.00 89.19 88 HIS A N 1
ATOM 652 C CA . HIS A 1 88 ? -15.480 3.253 8.909 1.00 89.19 88 HIS A CA 1
ATOM 653 C C . HIS A 1 88 ? -14.098 3.556 8.261 1.00 89.19 88 HIS A C 1
ATOM 655 O O . HIS A 1 88 ? -13.361 2.642 7.893 1.00 89.19 88 HIS A O 1
ATOM 661 N N . PRO A 1 89 ? -13.703 4.841 8.148 1.00 93.81 89 PRO A N 1
ATOM 662 C CA . PRO A 1 89 ? -12.504 5.243 7.401 1.00 93.81 89 PRO A CA 1
ATOM 663 C C . PRO A 1 89 ? -11.179 4.885 8.094 1.00 93.81 89 PRO A C 1
ATOM 665 O O . PRO A 1 89 ? -10.112 4.953 7.484 1.00 93.81 89 PRO A O 1
ATOM 668 N N . GLY A 1 90 ? -11.227 4.549 9.387 1.00 96.44 90 GLY A N 1
ATOM 669 C CA . GLY A 1 90 ? -10.053 4.155 10.152 1.00 96.44 90 GLY A CA 1
ATOM 670 C C . GLY A 1 90 ? -9.637 2.729 9.814 1.00 96.44 90 GLY A C 1
ATOM 671 O O . GLY A 1 90 ? -10.407 1.798 10.013 1.00 96.44 90 GLY A O 1
ATOM 672 N N . TRP A 1 91 ? -8.399 2.554 9.359 1.00 98.38 91 TRP A N 1
ATOM 673 C CA . TRP A 1 91 ? -7.906 1.266 8.877 1.00 98.38 91 TRP A CA 1
ATOM 674 C C . TRP A 1 91 ? -6.719 0.773 9.695 1.00 98.38 91 TRP A C 1
ATOM 676 O O . TRP A 1 91 ? -5.793 1.537 9.945 1.00 98.38 91 TRP A O 1
ATOM 686 N N . ASN A 1 92 ? -6.677 -0.501 10.085 1.00 98.38 92 ASN A N 1
ATOM 687 C CA . ASN A 1 92 ? -5.487 -1.092 10.697 1.00 98.38 92 ASN A CA 1
ATOM 688 C C . ASN A 1 92 ? -4.769 -1.978 9.680 1.00 98.38 92 ASN A C 1
ATOM 690 O O . ASN A 1 92 ? -5.197 -3.099 9.414 1.00 98.38 92 ASN A O 1
ATOM 694 N N . CYS A 1 93 ? -3.640 -1.514 9.148 1.00 98.62 93 CYS A N 1
ATOM 695 C CA . CYS A 1 93 ? -2.846 -2.302 8.212 1.00 98.62 93 CYS A CA 1
ATOM 696 C C . CYS A 1 93 ? -1.751 -3.078 8.953 1.00 98.62 93 CYS A C 1
ATOM 698 O O . CYS A 1 93 ? -0.962 -2.505 9.709 1.00 98.62 93 CYS A O 1
ATOM 700 N N . LYS A 1 94 ? -1.658 -4.387 8.694 1.00 98.69 94 LYS A N 1
ATOM 701 C CA . LYS A 1 94 ? -0.613 -5.254 9.254 1.00 98.69 94 LYS A CA 1
ATOM 702 C C . LYS A 1 94 ? 0.657 -5.175 8.415 1.00 98.69 94 LYS A C 1
ATOM 704 O O . LYS A 1 94 ? 1.714 -4.827 8.933 1.00 98.69 94 LYS A O 1
ATOM 709 N N . SER A 1 95 ? 0.563 -5.480 7.125 1.00 98.81 95 SER A N 1
ATOM 710 C CA . SER A 1 95 ? 1.725 -5.535 6.236 1.00 98.81 95 SER A CA 1
ATOM 711 C C . SER A 1 95 ? 1.334 -5.359 4.776 1.00 98.81 95 SER A C 1
ATOM 713 O O . SER A 1 95 ? 0.233 -5.737 4.381 1.00 98.81 95 SER A O 1
ATOM 715 N N . VAL A 1 96 ? 2.275 -4.871 3.974 1.00 98.88 96 VAL A N 1
ATOM 716 C CA . VAL A 1 96 ? 2.168 -4.824 2.514 1.00 98.88 96 VAL A CA 1
ATOM 717 C C . VAL A 1 96 ? 3.356 -5.561 1.921 1.00 98.88 96 VAL A C 1
ATOM 719 O O . VAL A 1 96 ? 4.495 -5.257 2.254 1.00 98.88 96 VAL A O 1
ATOM 722 N N . GLU A 1 97 ? 3.109 -6.517 1.040 1.00 98.81 97 GLU A N 1
ATOM 723 C CA . GLU A 1 97 ? 4.145 -7.151 0.231 1.00 98.81 97 GLU A CA 1
ATOM 724 C C . GLU A 1 97 ? 3.955 -6.766 -1.227 1.00 98.81 97 GLU A C 1
ATOM 726 O O . GLU A 1 97 ? 2.836 -6.747 -1.728 1.00 98.81 97 GLU A O 1
ATOM 731 N N . VAL A 1 98 ? 5.048 -6.466 -1.916 1.00 98.56 98 VAL A N 1
ATOM 732 C CA . VAL A 1 98 ? 5.047 -6.181 -3.346 1.00 98.56 98 VAL A CA 1
ATOM 733 C C . VAL A 1 98 ? 6.032 -7.096 -4.046 1.00 98.56 98 VAL A C 1
ATOM 735 O O . VAL A 1 98 ? 7.168 -7.257 -3.608 1.00 98.56 98 VAL A O 1
ATOM 738 N N . THR A 1 99 ? 5.587 -7.684 -5.148 1.00 97.69 99 THR A N 1
ATOM 739 C CA . THR A 1 99 ? 6.422 -8.427 -6.088 1.00 97.69 99 THR A CA 1
ATOM 740 C C . THR A 1 99 ? 6.401 -7.714 -7.431 1.00 97.69 99 THR A C 1
ATOM 742 O O . THR A 1 99 ? 5.324 -7.413 -7.937 1.00 97.69 99 THR A O 1
ATOM 745 N N . ALA A 1 100 ? 7.566 -7.464 -8.021 1.00 96.25 100 ALA A N 1
ATOM 746 C CA . ALA A 1 100 ? 7.722 -6.920 -9.363 1.00 96.25 100 ALA A CA 1
ATOM 747 C C . ALA A 1 100 ? 8.339 -7.977 -10.283 1.00 96.25 100 ALA A C 1
ATOM 749 O O . ALA A 1 100 ? 9.356 -8.591 -9.955 1.00 96.25 100 ALA A O 1
ATOM 750 N N . THR A 1 101 ? 7.727 -8.175 -11.446 1.00 94.88 101 THR A N 1
ATOM 751 C CA . THR A 1 101 ? 8.178 -9.125 -12.470 1.00 94.88 101 THR A CA 1
ATOM 752 C C . THR A 1 101 ? 8.170 -8.453 -13.837 1.00 94.88 101 THR A C 1
ATOM 754 O O . THR A 1 101 ? 7.305 -7.627 -14.118 1.00 94.88 101 THR A O 1
ATOM 757 N N . GLY A 1 102 ? 9.128 -8.787 -14.697 1.00 92.12 102 GLY A N 1
ATOM 758 C CA . GLY A 1 102 ? 9.224 -8.220 -16.041 1.00 92.12 102 GLY A CA 1
ATOM 759 C C . GLY A 1 102 ? 10.036 -9.111 -16.972 1.00 92.12 102 GLY A C 1
ATOM 760 O O . GLY A 1 102 ? 10.841 -9.934 -16.529 1.00 92.12 102 GLY A O 1
ATOM 761 N N . TRP A 1 103 ? 9.834 -8.964 -18.281 1.00 88.62 103 TRP A N 1
ATOM 762 C CA . TRP A 1 103 ? 10.571 -9.750 -19.271 1.00 88.62 103 TRP A CA 1
ATOM 763 C C . TRP A 1 103 ? 12.080 -9.484 -19.171 1.00 88.62 103 TRP A C 1
ATOM 765 O O . TRP A 1 103 ? 12.525 -8.342 -19.279 1.00 88.62 103 TRP A O 1
ATOM 775 N N . AR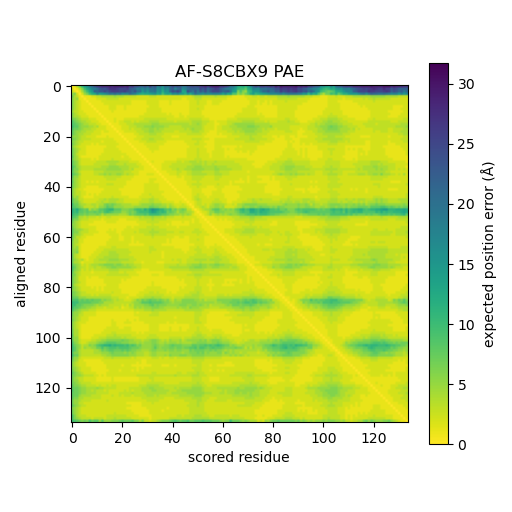G A 1 104 ? 12.876 -10.549 -18.978 1.00 86.19 104 ARG A N 1
ATOM 776 C CA . ARG A 1 104 ? 14.341 -10.477 -18.779 1.00 86.19 104 ARG A CA 1
ATOM 777 C C . ARG A 1 104 ? 14.765 -9.550 -17.627 1.00 86.19 104 ARG A C 1
ATOM 779 O O . ARG A 1 104 ? 15.862 -8.994 -17.652 1.00 86.19 104 ARG A O 1
ATOM 786 N N . LYS A 1 105 ? 13.899 -9.380 -16.628 1.00 85.25 105 LYS A N 1
ATOM 787 C CA . LYS A 1 105 ? 14.197 -8.698 -15.367 1.00 85.25 105 LYS A CA 1
ATOM 788 C C . LYS A 1 105 ? 14.216 -9.720 -14.241 1.00 85.25 105 LYS A C 1
ATOM 790 O O . LYS A 1 105 ? 13.459 -10.689 -14.267 1.00 85.25 105 LYS A O 1
ATOM 795 N N . GLU A 1 106 ? 15.082 -9.501 -13.262 1.00 86.81 106 GLU A N 1
ATOM 796 C CA . GLU A 1 106 ? 15.040 -10.276 -12.026 1.00 86.81 106 GLU A CA 1
ATOM 797 C C . GLU A 1 106 ? 13.740 -9.970 -11.279 1.00 86.81 106 GLU A C 1
ATOM 799 O O . GLU A 1 106 ? 13.266 -8.831 -11.270 1.00 86.81 106 GLU A O 1
ATOM 804 N N . CYS A 1 107 ? 13.145 -11.002 -10.682 1.00 89.44 107 CYS A N 1
ATOM 805 C CA . CYS A 1 107 ? 11.984 -10.818 -9.823 1.00 89.44 107 CYS A CA 1
ATOM 806 C C . CYS A 1 107 ? 12.440 -10.128 -8.538 1.00 89.44 107 CYS A C 1
ATOM 808 O O . CYS A 1 107 ? 13.378 -10.588 -7.890 1.00 89.44 107 CYS A O 1
ATOM 810 N N . ALA A 1 108 ? 11.762 -9.050 -8.162 1.00 90.94 108 ALA A N 1
ATOM 811 C CA . ALA A 1 108 ? 12.008 -8.358 -6.905 1.00 90.94 108 ALA A CA 1
ATOM 812 C C . ALA A 1 108 ? 10.802 -8.545 -5.988 1.00 90.94 108 ALA A C 1
ATOM 814 O O . ALA A 1 108 ? 9.667 -8.397 -6.435 1.00 90.94 108 ALA A O 1
ATOM 815 N N . GLN A 1 109 ? 11.043 -8.843 -4.715 1.00 96.56 109 GLN A N 1
ATOM 816 C CA . GLN A 1 109 ? 10.009 -8.930 -3.689 1.00 96.56 109 GLN A CA 1
ATOM 817 C C . GLN A 1 109 ? 10.447 -8.114 -2.477 1.00 96.56 109 GLN A C 1
ATOM 819 O O . GLN A 1 109 ? 11.612 -8.164 -2.087 1.00 96.56 109 GLN A O 1
ATOM 824 N N . GLN A 1 110 ? 9.514 -7.377 -1.881 1.00 98.31 110 GLN A N 1
ATOM 825 C CA . GLN A 1 110 ? 9.744 -6.650 -0.639 1.00 98.31 110 GLN A CA 1
ATOM 826 C C . GLN A 1 110 ? 8.488 -6.678 0.226 1.00 98.31 110 GLN A C 1
ATOM 828 O O . GLN A 1 110 ? 7.392 -6.367 -0.238 1.00 98.31 110 GLN A O 1
ATOM 833 N N . THR A 1 111 ? 8.668 -6.988 1.507 1.00 98.69 111 THR A N 1
ATOM 834 C CA . THR A 1 111 ? 7.610 -6.931 2.519 1.00 98.69 111 THR A CA 1
ATOM 835 C C . THR A 1 111 ? 7.852 -5.745 3.447 1.00 98.69 111 THR A C 1
ATOM 837 O O . THR A 1 111 ? 8.958 -5.560 3.952 1.00 98.69 111 THR A O 1
ATOM 840 N N . PHE A 1 112 ? 6.811 -4.963 3.707 1.00 98.81 112 PHE A N 1
ATOM 841 C CA . PHE A 1 112 ? 6.783 -3.839 4.634 1.00 98.81 112 PHE A CA 1
ATOM 842 C C . PHE A 1 112 ? 5.870 -4.169 5.810 1.00 98.81 112 PHE A C 1
ATOM 844 O O . PHE A 1 112 ? 4.670 -4.386 5.629 1.00 98.81 112 PHE A O 1
ATOM 851 N N . GLN A 1 113 ? 6.428 -4.200 7.023 1.00 98.56 113 GLN A N 1
ATOM 852 C CA . GLN A 1 113 ? 5.614 -4.277 8.238 1.00 98.56 113 GLN A CA 1
ATOM 853 C C . GLN A 1 113 ? 5.053 -2.885 8.530 1.00 98.56 113 GLN A C 1
ATOM 855 O O . GLN A 1 113 ? 5.805 -1.919 8.699 1.00 98.56 113 GLN A O 1
ATOM 860 N N . ILE A 1 114 ? 3.726 -2.778 8.545 1.00 98.50 114 ILE A N 1
ATOM 861 C CA . ILE A 1 114 ? 3.032 -1.520 8.806 1.00 98.50 114 ILE A CA 1
ATOM 862 C C . ILE A 1 114 ? 2.671 -1.458 10.283 1.00 98.50 114 ILE A C 1
ATOM 864 O O . ILE A 1 114 ? 3.161 -0.563 10.963 1.00 98.50 114 ILE A O 1
ATOM 868 N N . ASP A 1 115 ? 1.909 -2.429 10.792 1.00 97.69 115 ASP A N 1
ATOM 869 C CA . ASP A 1 115 ? 1.523 -2.513 12.208 1.00 97.69 115 ASP A CA 1
ATOM 870 C C . ASP A 1 115 ? 0.980 -1.188 12.772 1.00 97.69 115 ASP A C 1
ATOM 872 O O . ASP A 1 115 ? 1.340 -0.749 13.865 1.00 97.69 115 ASP A O 1
ATOM 876 N N . GLN A 1 116 ? 0.130 -0.514 11.996 1.00 97.81 116 GLN A N 1
ATOM 877 C CA . GLN A 1 116 ? -0.276 0.861 12.271 1.00 97.81 116 GLN A CA 1
ATOM 878 C C . GLN A 1 116 ? -1.732 1.093 11.874 1.00 97.81 116 GLN A C 1
ATOM 880 O O . GLN A 1 116 ? -2.206 0.554 10.871 1.00 97.81 116 GLN A O 1
ATOM 885 N N . TRP A 1 117 ? -2.422 1.943 12.634 1.00 98.38 117 TRP A N 1
ATOM 886 C CA . TRP A 1 117 ? -3.643 2.571 12.148 1.00 98.38 117 TRP A CA 1
ATOM 887 C C . TRP A 1 117 ? -3.313 3.650 11.107 1.00 98.38 117 TRP A C 1
ATOM 889 O O . TRP A 1 117 ? -2.378 4.436 11.279 1.00 98.38 117 TRP A O 1
ATOM 899 N N . LEU A 1 118 ? -4.072 3.666 10.017 1.00 98.44 118 LEU A N 1
ATOM 900 C CA . LEU A 1 118 ? -4.178 4.766 9.074 1.00 98.44 118 LEU A CA 1
ATOM 901 C C . LEU A 1 118 ? -5.553 5.391 9.315 1.00 98.44 118 LEU A C 1
ATOM 903 O O . LEU A 1 118 ? -6.546 4.969 8.726 1.00 98.44 118 LEU A O 1
ATOM 907 N N . ALA A 1 119 ? -5.618 6.293 10.289 1.00 97.50 119 ALA A N 1
ATOM 908 C CA . ALA A 1 119 ? -6.859 6.829 10.832 1.00 97.50 119 ALA A CA 1
ATOM 909 C C . ALA A 1 119 ? -6.603 8.172 11.527 1.00 97.50 119 ALA A C 1
ATOM 911 O O . ALA A 1 119 ? -5.520 8.370 12.081 1.00 97.50 119 ALA A O 1
ATOM 912 N N . ASP A 1 120 ? -7.610 9.044 11.560 1.00 96.31 120 ASP A N 1
ATOM 913 C CA . ASP A 1 120 ? -7.572 10.312 12.307 1.00 96.31 120 ASP A CA 1
ATOM 914 C C . ASP A 1 120 ? -8.097 10.173 13.746 1.00 96.31 120 ASP A C 1
ATOM 916 O O . ASP A 1 120 ? -7.873 11.049 14.579 1.00 96.31 120 ASP A O 1
ATOM 920 N N . ASP A 1 121 ? -8.781 9.072 14.064 1.00 93.81 121 ASP A N 1
ATOM 921 C CA . ASP A 1 121 ? -9.407 8.806 15.364 1.00 93.81 121 ASP A CA 1
ATOM 92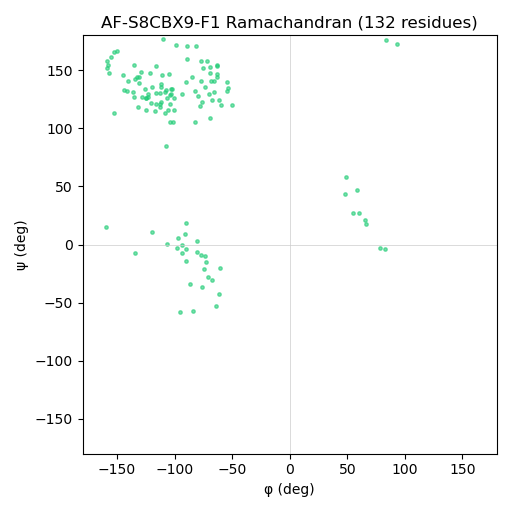2 C C . ASP A 1 121 ? -8.668 7.748 16.206 1.00 93.81 121 ASP A C 1
ATOM 924 O O . ASP A 1 121 ? -9.058 7.474 17.343 1.00 93.81 121 ASP A O 1
ATOM 928 N N . ALA A 1 122 ? -7.566 7.192 15.694 1.00 94.75 122 ALA A N 1
ATOM 929 C CA . ALA A 1 122 ? -6.715 6.243 16.406 1.00 94.75 122 ALA A CA 1
ATOM 930 C C . ALA A 1 122 ? -5.225 6.593 16.243 1.00 94.75 122 ALA A C 1
ATOM 932 O O . ALA A 1 122 ? -4.805 6.971 15.148 1.00 94.75 122 ALA A O 1
ATOM 933 N N . PRO A 1 123 ? -4.385 6.426 17.288 1.00 94.44 123 PRO A N 1
ATOM 934 C CA . PRO A 1 123 ? -2.944 6.623 17.172 1.00 94.44 123 PRO A CA 1
ATOM 935 C C . PRO A 1 123 ? -2.346 5.795 16.023 1.00 94.44 123 PRO A C 1
ATOM 937 O O . PRO A 1 123 ? -2.640 4.600 15.920 1.00 94.44 123 PRO A O 1
ATOM 940 N N . PRO A 1 124 ? -1.467 6.382 15.193 1.00 97.12 124 PRO A N 1
ATOM 941 C CA . PRO A 1 124 ? -0.767 7.655 15.387 1.00 97.12 124 PRO A CA 1
ATOM 942 C C . PRO A 1 124 ? -1.484 8.913 14.853 1.00 97.12 124 PRO A C 1
ATOM 944 O O . PRO A 1 124 ? -0.820 9.933 14.703 1.00 97.12 124 PRO A O 1
ATOM 947 N N . TYR A 1 125 ? -2.796 8.873 14.591 1.00 97.25 125 TYR A N 1
ATOM 948 C CA . TYR A 1 125 ? -3.581 9.999 14.054 1.00 97.25 125 TYR A CA 1
ATOM 949 C C . TYR A 1 125 ? -3.037 10.491 12.707 1.00 97.25 125 TYR A C 1
ATOM 951 O O . TYR A 1 125 ? -2.760 11.671 12.500 1.00 97.25 125 TYR A O 1
ATOM 959 N N . SER A 1 126 ? -2.779 9.535 11.820 1.00 98.00 126 SER A N 1
ATOM 960 C CA . SER A 1 126 ? -2.220 9.767 10.495 1.00 98.00 126 SER A CA 1
ATOM 961 C C . SER A 1 126 ? -2.896 8.830 9.518 1.00 98.00 126 SER A C 1
ATOM 963 O O . SER A 1 126 ? -2.931 7.627 9.755 1.00 98.00 126 SER A O 1
ATOM 965 N N . LEU A 1 127 ? -3.338 9.357 8.381 1.00 98.38 127 LEU A N 1
ATOM 966 C CA . LEU A 1 127 ? -3.851 8.565 7.262 1.00 98.38 127 LEU A CA 1
ATOM 967 C C . LEU A 1 127 ? -2.740 7.963 6.390 1.00 98.38 127 LEU A C 1
ATOM 969 O O . LEU A 1 127 ? -3.023 7.337 5.373 1.00 98.38 127 LEU A O 1
ATOM 973 N N . SER A 1 128 ? -1.469 8.161 6.749 1.00 98.31 128 SER A N 1
ATOM 974 C CA . SER A 1 128 ? -0.323 7.649 5.993 1.00 98.31 128 SER A CA 1
ATOM 975 C C . SER A 1 128 ? 0.678 6.890 6.861 1.00 98.31 128 SER A C 1
ATOM 977 O O . SER A 1 128 ? 0.906 7.212 8.033 1.00 98.31 128 SER A O 1
ATOM 979 N N . ALA A 1 129 ? 1.326 5.902 6.248 1.00 98.56 129 ALA A N 1
ATOM 980 C CA . ALA A 1 129 ? 2.436 5.150 6.806 1.00 98.56 129 ALA A CA 1
ATOM 981 C C . ALA A 1 129 ? 3.579 5.073 5.785 1.00 98.56 129 ALA A C 1
ATOM 983 O O . ALA A 1 129 ? 3.433 4.491 4.711 1.00 98.56 129 ALA A O 1
ATOM 984 N N . PHE A 1 130 ? 4.738 5.628 6.147 1.00 98.56 130 PHE A N 1
ATOM 985 C CA . PHE A 1 130 ? 5.960 5.516 5.354 1.00 98.56 130 PHE A CA 1
ATOM 986 C C . PHE A 1 130 ? 6.906 4.477 5.966 1.00 98.56 130 PHE A C 1
ATOM 988 O O . PHE A 1 130 ? 7.132 4.469 7.180 1.00 98.56 130 PHE A O 1
ATOM 995 N N . ARG A 1 131 ? 7.463 3.590 5.142 1.00 98.62 131 ARG A N 1
ATOM 996 C CA . ARG A 1 131 ? 8.515 2.636 5.523 1.00 98.62 131 ARG A CA 1
ATOM 997 C C . ARG A 1 131 ? 9.659 2.765 4.531 1.00 98.62 131 ARG A C 1
ATOM 999 O O . ARG A 1 131 ? 9.425 2.677 3.333 1.00 98.62 131 ARG A O 1
ATOM 1006 N N . ASN A 1 132 ? 10.873 2.967 5.033 1.00 98.19 132 ASN A N 1
ATOM 1007 C CA . ASN A 1 132 ? 12.080 3.068 4.223 1.00 98.19 132 ASN A CA 1
ATOM 1008 C C . ASN A 1 132 ? 13.109 2.050 4.714 1.00 98.19 132 ASN A C 1
ATOM 1010 O O . ASN A 1 132 ? 13.537 2.126 5.864 1.00 98.19 132 ASN A O 1
ATOM 1014 N N . TYR A 1 133 ? 13.436 1.098 3.849 1.00 97.56 133 TYR A N 1
ATOM 1015 C CA . TYR A 1 133 ? 14.431 0.040 4.033 1.00 97.56 133 TYR A CA 1
ATOM 1016 C C . TYR A 1 133 ? 15.537 0.110 2.976 1.00 97.56 133 TYR A C 1
ATOM 1018 O O . TYR A 1 133 ? 16.315 -0.835 2.835 1.00 97.56 133 TYR A O 1
ATOM 1026 N N . CYS A 1 134 ? 15.573 1.201 2.209 1.00 92.25 134 CYS A N 1
ATOM 1027 C CA . CYS A 1 134 ? 16.806 1.634 1.587 1.00 92.25 134 CYS A CA 1
ATOM 1028 C C . CYS A 1 134 ? 17.766 2.059 2.729 1.00 92.25 134 CYS A C 1
ATOM 1030 O O . CYS A 1 134 ? 18.984 1.917 2.524 1.00 92.25 134 CYS A O 1
#

Mean predicted aligned error: 3.18 Å

Nearest PDB structures (foldseek):
  2p0m-assembly1_A  TM=8.305E-01  e=8.390E-06  Oryctolagus cuniculus
  1lox-assembly1_A  TM=7.814E-01  e=2.885E-05  Oryctolagus cuniculus
  2wxt-assembly1_A  TM=6.883E-01  e=8.866E-05  Clostridium perfringens
  1olp-assembly4_D  TM=5.594E-01  e=7.492E-05  Clostridium sardiniense
  1olp-assembly3_C  TM=5.558E-01  e=2.303E-04  Clostridium sardiniense

Sequence (134 aa):
SEPDCVYTVYVKTGSIIKGGTDANISAIFYESSGTGIWIKNLVLWGGIRGTDYDYFERGNVDIFTGAAPCLRGPICALNLTSDGTGPHPGWNCKSVEVTATGWRKECAQQTFQIDQWLADDAPPYSLSAFRNYC